Protein AF-A0A3B1CWN6-F1 (afdb_monomer_lite)

pLDDT: mean 92.23, std 7.15, range [60.41, 98.62]

Sequence (46 aa):
MNNKLLLFDIDGTLVDTGRAGTRALDKVFLKYFGIRDAFKGIRMAG

Organism: NCBI:txid652676

Radius of gyration: 16.18 Å; chains: 1; bounding box: 36×18×48 Å

InterPro domains:
  IPR023198 Phosphoglycolate phosphatase-like, domain 2 [G3DSA:1.10.150.240] (20-40)
  IPR023214 HAD superfamily [G3DSA:3.40.50.1000] (5-18)
  IPR036412 HAD-like superfamily [SSF56784] (1-36)

Foldseek 3Di:
DDDDDDDFDPDPTVDPPVPPVQVVVQVVCCVPPVDHSPCVVPDDDD

Structure (mmCIF, N/CA/C/O backbone):
data_AF-A0A3B1CWN6-F1
#
_entry.id   AF-A0A3B1CWN6-F1
#
loop_
_atom_site.group_PDB
_atom_site.id
_atom_site.type_symbol
_atom_site.label_atom_id
_atom_site.label_alt_id
_atom_site.label_comp_id
_atom_site.label_asym_id
_atom_site.label_entity_id
_atom_site.label_seq_id
_atom_site.pdbx_PDB_ins_code
_atom_site.Cartn_x
_atom_site.Cartn_y
_atom_site.Cartn_z
_atom_site.occupancy
_atom_site.B_iso_or_equiv
_atom_site.auth_seq_id
_atom_site.auth_comp_id
_atom_site.auth_asym_id
_atom_site.auth_atom_id
_atom_site.pdbx_PDB_model_num
ATOM 1 N N . MET A 1 1 ? -23.839 14.627 28.273 1.00 60.41 1 MET A N 1
ATOM 2 C CA . MET A 1 1 ? -23.368 13.389 27.609 1.00 60.41 1 MET A CA 1
ATOM 3 C C . MET A 1 1 ? -21.965 13.653 27.088 1.00 60.41 1 MET A C 1
ATOM 5 O O . MET A 1 1 ? -21.767 14.708 26.500 1.00 60.41 1 MET A O 1
ATOM 9 N N . ASN A 1 2 ? -20.994 12.780 27.371 1.00 78.56 2 ASN A N 1
ATOM 10 C CA . ASN A 1 2 ? -19.602 12.963 26.949 1.00 78.56 2 ASN A CA 1
ATOM 11 C C . ASN A 1 2 ? -19.318 12.055 25.748 1.00 78.56 2 ASN A C 1
ATOM 13 O O . ASN A 1 2 ? -19.034 10.871 25.928 1.00 78.56 2 ASN A O 1
ATOM 17 N N . ASN A 1 3 ? -19.445 12.591 24.537 1.00 86.00 3 ASN A N 1
ATOM 18 C CA . ASN A 1 3 ? -19.196 11.826 23.320 1.00 86.00 3 ASN A CA 1
ATOM 19 C C . ASN A 1 3 ? -17.717 11.944 22.951 1.00 86.00 3 ASN A C 1
ATOM 21 O O . ASN A 1 3 ? -17.195 13.052 22.832 1.00 86.00 3 ASN A O 1
ATOM 25 N N . LYS A 1 4 ? -17.047 10.804 22.762 1.00 91.38 4 LYS A N 1
ATOM 26 C CA . LYS A 1 4 ? -15.671 10.751 22.262 1.00 91.38 4 LYS A CA 1
ATOM 27 C C . LYS A 1 4 ? -15.653 10.166 20.858 1.00 91.38 4 LYS A C 1
ATOM 29 O O . LYS A 1 4 ? -16.303 9.156 20.604 1.00 91.38 4 LYS A O 1
ATOM 34 N N . LEU A 1 5 ? -14.888 10.802 19.978 1.00 93.94 5 LEU A N 1
ATOM 35 C CA . LEU A 1 5 ? -14.597 10.321 18.634 1.00 93.94 5 LEU A CA 1
ATOM 36 C C . LEU A 1 5 ? -13.177 9.761 18.617 1.00 93.94 5 LEU A C 1
ATOM 38 O O . LEU A 1 5 ? -12.247 10.425 19.073 1.00 93.94 5 LEU A O 1
ATOM 42 N N . LEU A 1 6 ? -13.029 8.554 18.082 1.00 95.25 6 LEU A N 1
ATOM 43 C CA . LEU A 1 6 ? -11.738 7.926 17.856 1.00 95.25 6 LEU A CA 1
ATOM 44 C C . LEU A 1 6 ? -11.600 7.652 16.361 1.00 95.25 6 LEU A C 1
ATOM 46 O O . LEU A 1 6 ? -12.475 7.027 15.765 1.00 95.25 6 LEU A O 1
ATOM 50 N N . LEU A 1 7 ? -10.522 8.158 15.770 1.00 97.12 7 LEU A N 1
ATOM 51 C CA . LEU A 1 7 ? -10.179 7.950 14.369 1.00 97.12 7 LEU A CA 1
ATOM 52 C C . LEU A 1 7 ? -8.897 7.130 14.311 1.00 97.12 7 LEU A C 1
ATOM 54 O O . LEU A 1 7 ? -7.961 7.397 15.065 1.00 97.12 7 LEU A O 1
ATOM 58 N N . PHE A 1 8 ? -8.874 6.157 13.410 1.00 95.62 8 PHE A N 1
ATOM 59 C CA . PHE A 1 8 ? -7.708 5.332 13.148 1.00 95.62 8 PHE A CA 1
ATOM 60 C C . PHE A 1 8 ? -7.304 5.483 11.694 1.00 95.62 8 PHE A C 1
ATOM 62 O O . PHE A 1 8 ? -8.150 5.493 10.799 1.00 95.62 8 PHE A O 1
ATOM 69 N N . ASP A 1 9 ? -6.002 5.578 11.495 1.00 93.25 9 ASP A N 1
ATOM 70 C CA . ASP A 1 9 ? -5.375 5.339 10.207 1.00 93.25 9 ASP A CA 1
ATOM 71 C C . ASP A 1 9 ? -5.353 3.825 9.903 1.00 93.25 9 ASP A C 1
ATOM 73 O O . ASP A 1 9 ? -5.659 3.012 10.777 1.00 93.25 9 ASP A O 1
ATOM 77 N N . ILE A 1 10 ? -5.036 3.425 8.672 1.00 91.56 10 ILE A N 1
ATOM 78 C CA . ILE A 1 10 ? -5.090 2.023 8.229 1.00 91.56 10 ILE A CA 1
ATOM 79 C C . ILE A 1 10 ? -3.686 1.436 8.115 1.00 91.56 10 ILE A C 1
ATOM 81 O O . ILE A 1 10 ? -3.321 0.552 8.895 1.00 91.56 10 ILE A O 1
ATOM 85 N N . ASP A 1 11 ? -2.922 1.898 7.131 1.00 89.31 11 ASP A N 1
ATOM 86 C CA . ASP A 1 11 ? -1.626 1.337 6.773 1.00 89.31 11 ASP A CA 1
ATOM 87 C C . ASP A 1 11 ? -0.605 1.613 7.886 1.00 89.31 11 ASP A C 1
ATOM 89 O O . ASP A 1 11 ? -0.476 2.720 8.402 1.00 89.31 11 ASP A O 1
ATOM 93 N N . GLY A 1 12 ? 0.062 0.564 8.366 1.00 87.12 12 GLY A N 1
ATOM 94 C CA . GLY A 1 12 ? 1.001 0.666 9.487 1.00 87.12 12 GLY A CA 1
ATOM 95 C C . GLY A 1 12 ? 0.362 0.990 10.848 1.00 87.12 12 GLY A C 1
ATOM 96 O O . GLY A 1 12 ? 1.071 0.972 11.853 1.00 87.12 12 GLY A O 1
ATOM 97 N N . THR A 1 13 ? -0.956 1.227 10.902 1.00 93.31 13 THR A N 1
ATOM 98 C CA . THR A 1 13 ? -1.720 1.458 12.140 1.00 93.31 13 THR A CA 1
ATOM 99 C C . THR A 1 13 ? -2.579 0.249 12.499 1.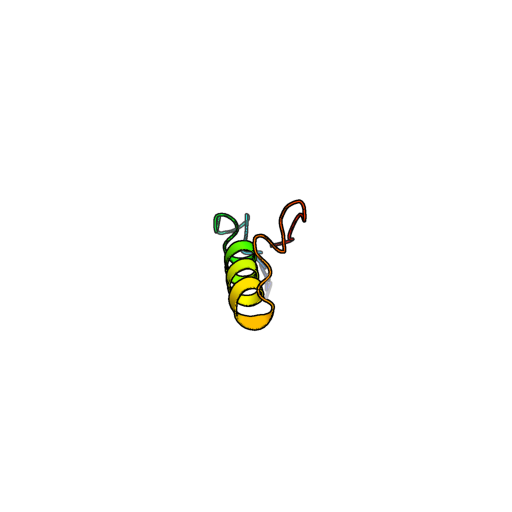00 93.31 13 THR A C 1
ATOM 101 O O . THR A 1 13 ? -2.398 -0.348 13.558 1.00 93.31 13 THR A O 1
ATOM 104 N N . LEU A 1 14 ? -3.509 -0.134 11.621 1.00 95.12 14 LEU A N 1
ATOM 105 C CA . LEU A 1 14 ? -4.382 -1.295 11.809 1.00 95.12 14 LEU A CA 1
ATOM 106 C C . LEU A 1 14 ? -3.854 -2.536 11.085 1.00 95.12 14 LEU A C 1
ATOM 108 O O . LEU A 1 14 ? -4.132 -3.655 11.515 1.00 95.12 14 LEU A O 1
ATOM 112 N N . VAL A 1 15 ? -3.113 -2.358 9.987 1.00 93.19 15 VAL A N 1
ATOM 113 C CA . VAL A 1 15 ? -2.608 -3.466 9.168 1.00 93.19 15 VAL A CA 1
ATOM 114 C C . VAL A 1 15 ? -1.326 -3.095 8.423 1.00 93.19 15 VAL A C 1
ATOM 116 O O . VAL A 1 15 ? -1.178 -1.982 7.926 1.00 93.19 15 VAL A O 1
ATOM 119 N N . ASP A 1 16 ? -0.408 -4.054 8.292 1.00 92.62 16 ASP A N 1
ATOM 120 C CA . ASP A 1 16 ? 0.674 -3.985 7.308 1.00 92.62 16 ASP A CA 1
ATOM 121 C C . ASP A 1 16 ? 0.190 -4.592 5.982 1.00 92.62 16 ASP A C 1
ATOM 123 O O . ASP A 1 16 ? 0.051 -5.809 5.839 1.00 92.62 16 ASP A O 1
ATOM 127 N N . THR A 1 17 ? -0.096 -3.739 4.995 1.00 90.00 17 THR A N 1
ATOM 128 C CA . THR A 1 17 ? -0.543 -4.168 3.657 1.00 90.00 17 THR A CA 1
ATOM 129 C C . THR A 1 17 ? 0.611 -4.631 2.760 1.00 90.00 17 THR A C 1
ATOM 131 O O . THR A 1 17 ? 0.421 -5.010 1.592 1.00 90.00 17 THR A O 1
ATOM 134 N N . GLY A 1 18 ? 1.840 -4.584 3.279 1.00 90.50 18 GLY A N 1
ATOM 135 C CA . GLY A 1 18 ? 3.057 -4.940 2.579 1.00 90.50 18 GLY A CA 1
ATOM 136 C C . GLY A 1 18 ? 3.295 -4.070 1.353 1.00 90.50 18 GLY A C 1
ATOM 137 O O . GLY A 1 18 ? 3.869 -4.569 0.393 1.00 90.50 18 GLY A O 1
ATOM 138 N N . ARG A 1 19 ? 2.841 -2.806 1.331 1.00 90.31 19 ARG A N 1
ATOM 139 C CA . ARG A 1 19 ? 2.913 -1.881 0.174 1.00 90.31 19 ARG A CA 1
ATOM 140 C C . ARG A 1 19 ? 1.949 -2.224 -0.974 1.00 90.31 19 ARG A C 1
ATOM 142 O O . ARG A 1 19 ? 2.306 -2.135 -2.154 1.00 90.31 19 ARG A O 1
ATOM 149 N N . ALA A 1 20 ? 0.722 -2.641 -0.655 1.00 92.38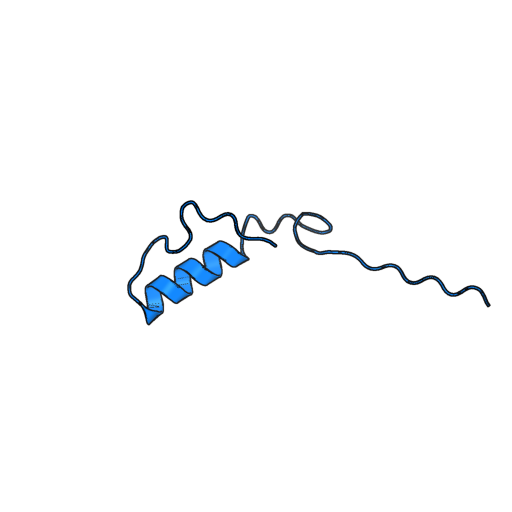 20 ALA A N 1
ATOM 150 C CA . ALA A 1 20 ? -0.280 -3.014 -1.659 1.00 92.38 20 ALA A CA 1
ATOM 151 C C . ALA A 1 20 ? -0.606 -1.883 -2.653 1.00 92.38 20 ALA A C 1
ATOM 153 O O . ALA A 1 20 ? -0.703 -2.151 -3.853 1.00 92.38 20 ALA A O 1
ATOM 154 N N . GLY A 1 21 ? -0.693 -0.634 -2.181 1.00 92.31 21 GLY A N 1
ATOM 155 C CA . GLY A 1 21 ? -0.947 0.537 -3.027 1.00 92.31 21 GLY A CA 1
ATOM 156 C C . GLY A 1 21 ? 0.119 0.730 -4.109 1.00 92.31 21 GLY A C 1
ATOM 157 O O . GLY A 1 21 ? -0.208 0.861 -5.288 1.00 92.31 21 GLY A O 1
ATOM 158 N N . THR A 1 22 ? 1.403 0.641 -3.740 1.00 94.25 22 THR A N 1
ATOM 159 C CA . THR A 1 22 ? 2.522 0.732 -4.695 1.00 94.25 22 THR A CA 1
ATOM 160 C C . THR A 1 22 ? 2.437 -0.357 -5.762 1.00 94.25 22 THR A C 1
ATOM 162 O O . THR A 1 22 ? 2.483 -0.056 -6.951 1.00 94.25 22 THR A O 1
ATOM 165 N N . ARG A 1 23 ? 2.225 -1.620 -5.360 1.00 93.94 23 ARG A N 1
ATOM 166 C CA . ARG A 1 23 ? 2.100 -2.734 -6.315 1.00 93.94 23 ARG A CA 1
ATOM 167 C C . ARG A 1 23 ? 0.919 -2.563 -7.268 1.00 93.94 23 ARG A C 1
ATOM 169 O O . ARG A 1 23 ? 1.001 -2.978 -8.422 1.00 93.94 23 ARG A O 1
ATOM 176 N N . ALA A 1 24 ? -0.201 -2.028 -6.784 1.00 95.94 24 ALA A N 1
ATOM 177 C CA . ALA A 1 24 ? -1.369 -1.775 -7.619 1.00 95.94 24 ALA A CA 1
ATOM 178 C C . ALA A 1 24 ? -1.062 -0.712 -8.681 1.00 95.94 24 ALA A C 1
ATOM 180 O O . ALA A 1 24 ? -1.363 -0.920 -9.857 1.00 95.94 24 ALA A O 1
ATOM 181 N N . LEU A 1 25 ? -0.399 0.377 -8.288 1.00 96.00 25 LEU A N 1
ATOM 182 C CA . LEU A 1 25 ? 0.004 1.433 -9.211 1.00 96.00 25 LEU A CA 1
ATOM 183 C C . LEU A 1 25 ? 1.049 0.956 -10.226 1.00 96.00 25 LEU A C 1
ATOM 185 O O . LEU A 1 25 ? 0.872 1.224 -11.410 1.00 96.00 25 LEU A O 1
ATOM 189 N N . ASP A 1 26 ? 2.053 0.171 -9.823 1.00 96.62 26 ASP A N 1
ATOM 190 C CA . ASP A 1 26 ? 3.014 -0.426 -10.767 1.00 96.62 26 ASP A CA 1
ATOM 191 C C . ASP A 1 26 ? 2.306 -1.282 -11.835 1.00 96.62 26 ASP A C 1
ATOM 193 O O . ASP A 1 26 ? 2.628 -1.199 -13.021 1.00 96.62 26 ASP A O 1
ATOM 197 N N . LYS A 1 27 ? 1.280 -2.063 -11.455 1.00 97.62 27 LYS A N 1
ATOM 198 C CA . LYS A 1 27 ? 0.473 -2.847 -12.412 1.00 97.62 27 LYS A CA 1
ATOM 199 C C . LYS A 1 27 ? -0.300 -1.959 -13.388 1.00 97.62 27 LYS A C 1
ATOM 201 O O . LYS A 1 27 ? -0.381 -2.281 -14.573 1.00 97.62 27 LYS A O 1
ATOM 206 N N . VAL A 1 28 ? -0.882 -0.862 -12.903 1.00 98.31 28 VAL A N 1
ATOM 207 C CA . VAL A 1 28 ? -1.612 0.107 -13.738 1.00 98.31 28 VAL A CA 1
ATOM 208 C C . VAL A 1 28 ? -0.652 0.800 -14.704 1.00 98.31 28 VAL A C 1
ATOM 210 O O . VAL A 1 28 ? -0.955 0.895 -15.892 1.00 98.31 28 VAL A O 1
ATOM 213 N N . PHE A 1 29 ? 0.524 1.213 -14.232 1.00 98.38 29 PHE A N 1
ATOM 214 C CA . PHE A 1 29 ? 1.522 1.877 -15.067 1.00 98.38 29 PHE A CA 1
ATOM 215 C C . PHE A 1 29 ? 2.070 0.972 -16.157 1.00 98.38 29 PHE A C 1
ATOM 217 O O . PHE A 1 29 ? 2.180 1.383 -17.314 1.00 98.38 29 PHE A O 1
ATOM 224 N N . LEU A 1 30 ? 2.313 -0.289 -15.816 1.00 98.38 30 LEU A N 1
ATOM 225 C CA . LEU A 1 30 ? 2.681 -1.280 -16.805 1.00 98.38 30 LEU A CA 1
ATOM 226 C C . LEU A 1 30 ? 1.575 -1.458 -17.852 1.00 98.38 30 LEU A C 1
ATOM 228 O O . LEU A 1 30 ? 1.865 -1.488 -19.045 1.00 98.38 30 LEU A O 1
ATOM 232 N N . LYS A 1 31 ? 0.309 -1.545 -17.423 1.00 98.56 31 LYS A N 1
ATOM 233 C CA . LYS A 1 31 ? -0.829 -1.792 -18.318 1.00 98.56 31 LYS A CA 1
ATOM 234 C C . LYS A 1 31 ? -1.100 -0.640 -19.288 1.00 98.56 31 LYS A C 1
ATOM 236 O O . LYS A 1 31 ? -1.377 -0.904 -20.453 1.00 98.56 31 LYS A O 1
ATOM 241 N N . TYR A 1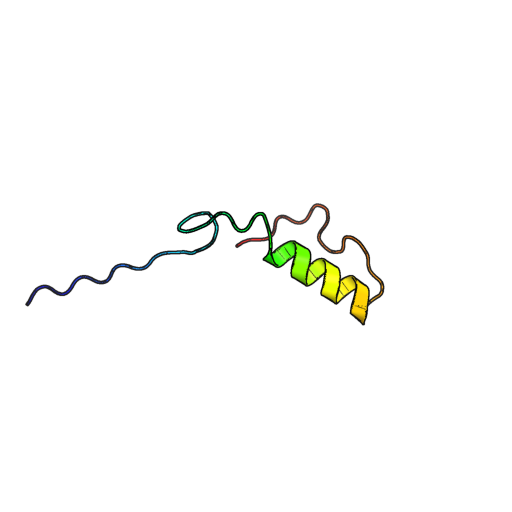 32 ? -1.078 0.604 -18.815 1.00 98.62 32 TYR A N 1
ATOM 242 C CA . TYR A 1 32 ? -1.521 1.755 -19.615 1.00 98.62 32 TYR A CA 1
ATOM 243 C C . TYR A 1 32 ? -0.377 2.569 -20.219 1.00 98.62 32 TYR A C 1
ATOM 245 O O . TYR A 1 32 ? -0.590 3.238 -21.225 1.00 98.62 32 TYR A O 1
ATOM 253 N N . PHE A 1 33 ? 0.825 2.497 -19.644 1.00 98.06 33 PHE A N 1
ATOM 254 C CA . PHE A 1 33 ? 1.976 3.286 -20.094 1.00 98.06 33 PHE A CA 1
ATOM 255 C C . PHE A 1 33 ? 3.181 2.425 -20.495 1.00 98.06 33 PHE A C 1
ATOM 257 O O . PHE A 1 33 ? 4.173 2.959 -20.979 1.00 98.06 33 PHE A O 1
ATOM 264 N N . GLY A 1 34 ? 3.131 1.102 -20.294 1.00 98.19 34 GLY A N 1
ATOM 265 C CA . GLY A 1 34 ? 4.258 0.207 -20.577 1.00 98.19 34 GLY A CA 1
ATOM 266 C C . GLY A 1 34 ? 5.449 0.385 -19.628 1.00 98.19 34 GLY A C 1
ATOM 267 O O . GLY A 1 34 ? 6.509 -0.193 -19.863 1.00 98.19 34 GLY A O 1
ATOM 268 N N . ILE A 1 35 ? 5.292 1.165 -18.553 1.00 98.12 35 ILE A N 1
ATOM 269 C CA . ILE A 1 35 ? 6.368 1.487 -17.611 1.00 98.12 35 ILE A CA 1
ATOM 270 C C . ILE A 1 35 ? 6.393 0.437 -16.502 1.00 98.12 35 ILE A C 1
ATOM 272 O O . ILE A 1 35 ? 5.428 0.282 -15.754 1.00 98.12 35 ILE A O 1
ATOM 276 N N . ARG A 1 36 ? 7.512 -0.282 -16.391 1.00 96.69 36 ARG A N 1
ATOM 277 C CA . ARG A 1 36 ? 7.780 -1.209 -15.282 1.00 96.69 36 ARG A CA 1
ATOM 278 C C . ARG A 1 36 ? 8.405 -0.466 -14.111 1.00 96.69 36 ARG A C 1
ATOM 280 O O . ARG A 1 36 ? 9.169 0.468 -14.330 1.00 96.69 36 ARG A O 1
ATOM 287 N N . ASP A 1 37 ? 8.108 -0.930 -12.899 1.00 95.69 37 ASP A N 1
ATOM 288 C CA . ASP A 1 37 ? 8.663 -0.401 -11.649 1.00 95.69 37 ASP A CA 1
ATOM 289 C C . ASP A 1 37 ? 8.570 1.134 -11.560 1.00 95.69 37 ASP A C 1
ATOM 291 O O . ASP A 1 37 ? 9.515 1.808 -11.144 1.00 95.69 37 ASP A O 1
ATOM 295 N N . ALA A 1 38 ? 7.430 1.690 -11.985 1.00 96.00 38 ALA A N 1
ATOM 296 C CA . ALA A 1 38 ? 7.212 3.129 -12.118 1.00 96.00 38 ALA A CA 1
ATOM 297 C C . ALA A 1 38 ? 7.432 3.886 -10.799 1.00 96.00 38 ALA A C 1
ATOM 299 O O . ALA A 1 38 ? 7.765 5.069 -10.809 1.00 96.00 38 ALA A O 1
ATOM 300 N N . PHE A 1 39 ? 7.286 3.193 -9.668 1.00 94.62 39 PHE A N 1
ATOM 301 C CA . PHE A 1 39 ? 7.462 3.752 -8.330 1.00 94.6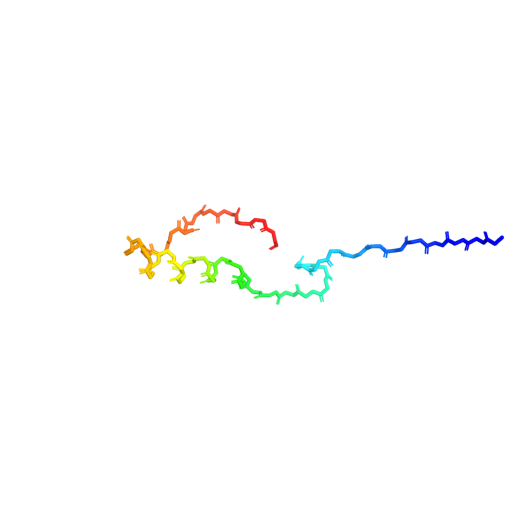2 39 PHE A CA 1
ATOM 302 C C . PHE A 1 39 ? 8.754 3.303 -7.632 1.00 94.62 39 PHE A C 1
ATOM 304 O O . PHE A 1 39 ? 8.917 3.493 -6.423 1.00 94.62 39 PHE A O 1
ATOM 311 N N . LYS A 1 40 ? 9.714 2.714 -8.354 1.00 95.00 40 LYS A N 1
ATOM 312 C CA . LYS A 1 40 ? 11.007 2.330 -7.774 1.00 95.00 40 LYS A CA 1
ATOM 313 C C . LYS A 1 40 ? 11.770 3.554 -7.276 1.00 95.00 40 LYS A C 1
ATOM 315 O O . LYS A 1 40 ? 11.983 4.515 -8.003 1.00 95.00 40 LYS A O 1
ATOM 320 N N . GLY A 1 41 ? 12.212 3.496 -6.021 1.00 93.25 41 GLY A N 1
ATOM 321 C CA . GLY A 1 41 ? 12.909 4.607 -5.366 1.00 93.25 41 GLY A CA 1
ATOM 322 C C . GLY A 1 41 ? 11.985 5.728 -4.881 1.00 93.25 41 GLY A C 1
ATOM 323 O O . GLY A 1 41 ? 12.455 6.632 -4.197 1.00 93.25 41 GLY A O 1
ATOM 324 N N . ILE A 1 42 ? 10.679 5.649 -5.157 1.00 92.50 42 ILE A N 1
ATOM 325 C CA . ILE A 1 42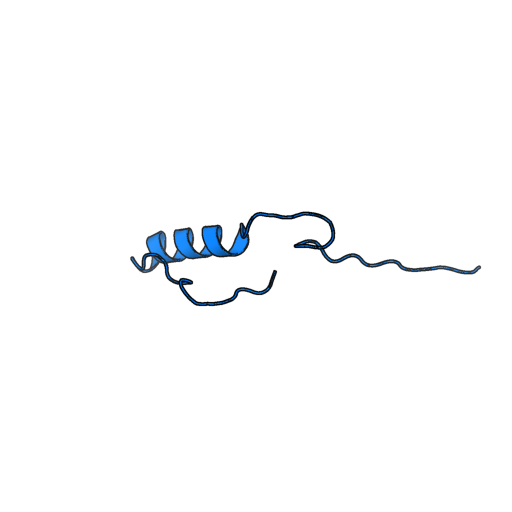 ? 9.685 6.585 -4.633 1.00 92.50 42 ILE A CA 1
ATOM 326 C C . ILE A 1 42 ? 9.114 6.012 -3.336 1.00 92.50 42 ILE A C 1
ATOM 328 O O . ILE A 1 42 ?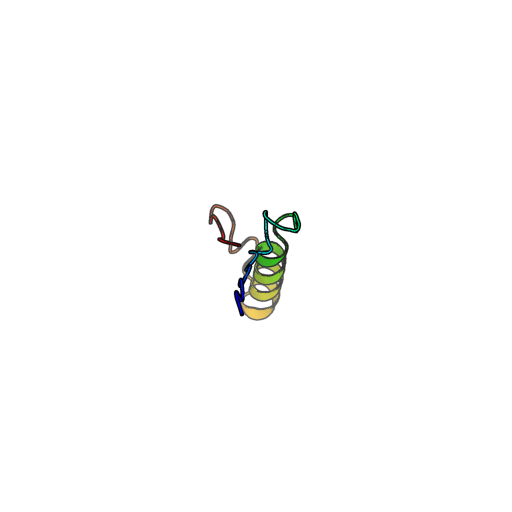 8.607 4.887 -3.291 1.00 92.50 42 ILE A O 1
ATOM 332 N N . ARG A 1 43 ? 9.191 6.795 -2.257 1.00 88.56 43 ARG A N 1
ATOM 333 C CA . ARG A 1 43 ? 8.545 6.447 -0.991 1.00 88.56 43 ARG A CA 1
ATOM 334 C C . ARG A 1 43 ? 7.081 6.869 -1.051 1.00 88.56 43 ARG A C 1
ATOM 336 O O . ARG A 1 43 ? 6.771 8.050 -0.935 1.00 88.56 43 ARG A O 1
ATOM 343 N N . MET A 1 44 ? 6.203 5.895 -1.253 1.00 87.12 44 MET A N 1
ATOM 344 C CA . MET A 1 44 ? 4.759 6.114 -1.223 1.00 87.12 44 MET A CA 1
ATOM 345 C C . MET A 1 44 ? 4.288 6.273 0.223 1.00 87.12 44 MET A C 1
ATOM 347 O O . MET A 1 44 ? 4.734 5.524 1.092 1.00 87.12 44 MET A O 1
ATOM 351 N N . ALA A 1 45 ? 3.425 7.262 0.454 1.00 80.44 45 ALA A N 1
ATOM 352 C CA . ALA A 1 45 ? 2.646 7.388 1.682 1.00 80.44 45 ALA A CA 1
ATOM 353 C C . ALA A 1 45 ? 1.392 6.503 1.587 1.00 80.44 45 ALA A C 1
ATOM 355 O O . ALA A 1 45 ? 0.924 6.225 0.477 1.00 80.44 45 ALA A O 1
ATOM 356 N N . GLY A 1 46 ? 0.882 6.074 2.739 1.00 72.50 46 GLY A N 1
ATOM 357 C CA . GLY A 1 46 ? 0.022 4.900 2.875 1.00 72.50 46 GLY A CA 1
ATOM 358 C C . GLY A 1 46 ? 0.767 3.923 3.751 1.00 72.50 46 GLY A C 1
ATOM 359 O O . GLY A 1 46 ? 1.492 3.062 3.202 1.00 72.50 46 GLY A O 1
#

Secondary structure (DSSP, 8-state):
----------BTTTB--SSHHHHHHHHHHHHHH--SSTTTT-----